Protein AF-A0A7C5CNT9-F1 (afdb_monomer_lite)

Sequence (64 aa):
LALEQPYQCAGSFKSEALGESLFASMQGDDPTALIGLPLIRLCGMLREWGLTLPQASHSGMKRK

Secondary structure (DSSP, 8-state):
--S---TTSGGG--TTTGGGGG-S----S-THHHHT--HHHHHHHHHHTTPPPPP---SS----

pLDDT: mean 85.91, std 14.73, range [45.94, 97.62]

Structure (mmCIF, N/CA/C/O backbone):
data_AF-A0A7C5CNT9-F1
#
_entry.id   AF-A0A7C5CNT9-F1
#
loop_
_atom_site.group_PDB
_atom_site.id
_atom_site.type_symbol
_atom_site.label_atom_id
_atom_site.label_alt_id
_atom_site.label_comp_id
_atom_site.label_asym_id
_atom_site.label_entity_id
_atom_site.label_seq_id
_atom_site.pdbx_PDB_ins_code
_atom_site.Cartn_x
_atom_site.Cartn_y
_atom_site.Cartn_z
_atom_site.occupancy
_atom_site.B_iso_or_equiv
_atom_site.auth_seq_id
_atom_site.auth_comp_id
_atom_site.auth_asym_id
_atom_site.auth_atom_id
_atom_site.pdbx_PDB_model_num
ATOM 1 N N . LEU A 1 1 ? 18.069 9.320 -20.634 1.00 51.47 1 LEU A N 1
ATOM 2 C CA . LEU A 1 1 ? 17.535 9.828 -19.351 1.00 51.47 1 LEU A CA 1
ATOM 3 C C . LEU A 1 1 ? 16.966 8.650 -18.575 1.00 51.47 1 LEU A C 1
ATOM 5 O O . LEU A 1 1 ? 16.190 7.908 -19.161 1.00 51.47 1 LEU A O 1
ATOM 9 N N . ALA A 1 2 ? 17.346 8.466 -17.309 1.00 72.25 2 ALA A N 1
ATOM 10 C CA . ALA A 1 2 ? 16.594 7.598 -16.402 1.00 72.25 2 ALA A CA 1
ATOM 11 C C . ALA A 1 2 ? 15.370 8.390 -15.920 1.00 72.25 2 ALA A C 1
ATOM 13 O O . ALA A 1 2 ? 15.538 9.426 -15.280 1.00 72.25 2 ALA A O 1
ATOM 14 N N . LEU A 1 3 ? 14.167 7.962 -16.310 1.00 82.94 3 LEU A N 1
ATOM 15 C CA . LEU A 1 3 ? 12.922 8.684 -16.014 1.00 82.94 3 LEU A CA 1
ATOM 16 C C . LEU A 1 3 ? 12.446 8.459 -14.567 1.00 82.94 3 LEU A C 1
ATOM 18 O O . LEU A 1 3 ? 11.797 9.327 -13.996 1.00 82.94 3 LEU A O 1
ATOM 22 N N . GLU A 1 4 ? 12.825 7.333 -13.955 1.00 85.81 4 GLU A N 1
ATOM 23 C CA . GLU A 1 4 ? 12.597 7.018 -12.543 1.00 85.81 4 GLU A CA 1
ATOM 24 C C . GLU A 1 4 ? 13.753 6.164 -11.986 1.00 85.81 4 GLU A C 1
ATOM 26 O O . GLU A 1 4 ? 14.410 5.439 -12.733 1.00 85.81 4 GLU A O 1
ATOM 31 N N . GLN A 1 5 ? 14.022 6.260 -10.677 1.00 89.69 5 GLN A N 1
ATOM 32 C CA . GLN A 1 5 ? 15.032 5.462 -9.962 1.00 89.69 5 GLN A CA 1
ATOM 33 C C . GLN A 1 5 ? 14.405 4.773 -8.730 1.00 89.69 5 GLN A C 1
ATOM 35 O O . GLN A 1 5 ? 14.533 5.275 -7.610 1.00 89.69 5 GLN A O 1
ATOM 40 N N . PRO A 1 6 ? 13.700 3.638 -8.899 1.00 91.06 6 PRO A N 1
ATOM 41 C CA . PRO A 1 6 ? 12.975 2.954 -7.824 1.00 91.06 6 PRO A CA 1
ATOM 42 C C . PRO A 1 6 ? 13.870 1.983 -7.027 1.00 91.06 6 PRO A C 1
ATOM 44 O O . PRO A 1 6 ? 13.444 0.903 -6.629 1.00 91.06 6 PRO A O 1
ATOM 47 N N . TYR A 1 7 ? 15.135 2.341 -6.787 1.00 91.44 7 TYR A N 1
ATOM 48 C CA . TYR A 1 7 ? 16.118 1.447 -6.149 1.00 91.44 7 TYR A CA 1
ATOM 49 C C . TYR A 1 7 ? 15.802 1.124 -4.688 1.00 91.44 7 TYR A C 1
ATOM 51 O O . TYR A 1 7 ? 16.269 0.122 -4.158 1.00 91.44 7 TYR A O 1
ATOM 59 N N . GLN A 1 8 ? 15.015 1.981 -4.041 1.00 90.12 8 GLN A N 1
ATOM 60 C CA . GLN A 1 8 ? 14.592 1.828 -2.649 1.00 90.12 8 GLN A CA 1
ATOM 61 C C . GLN A 1 8 ? 13.123 1.398 -2.537 1.00 90.12 8 GLN A C 1
ATOM 63 O O . GLN A 1 8 ? 12.505 1.575 -1.491 1.00 90.12 8 GLN A O 1
ATOM 68 N N . CYS A 1 9 ? 12.555 0.852 -3.612 1.00 89.00 9 CYS A N 1
ATOM 69 C CA . CYS A 1 9 ? 11.180 0.375 -3.656 1.00 89.00 9 CYS A CA 1
ATOM 70 C C . CYS A 1 9 ? 11.167 -1.154 -3.677 1.00 89.00 9 CYS A C 1
ATOM 72 O O . CYS A 1 9 ? 11.905 -1.781 -4.444 1.00 89.00 9 CYS A O 1
ATOM 74 N N . ALA A 1 10 ? 10.301 -1.765 -2.869 1.00 86.31 10 ALA A N 1
ATOM 75 C CA . ALA A 1 10 ? 10.032 -3.192 -2.987 1.00 86.31 10 ALA A CA 1
ATOM 76 C C . ALA A 1 10 ? 9.476 -3.486 -4.392 1.00 86.31 10 ALA A C 1
ATOM 78 O O . ALA A 1 10 ? 8.563 -2.810 -4.854 1.00 86.31 10 ALA A O 1
ATOM 79 N N . GLY A 1 11 ? 10.058 -4.459 -5.098 1.00 87.88 11 GLY A N 1
ATOM 80 C CA . GLY A 1 11 ? 9.654 -4.791 -6.470 1.00 87.88 11 GLY A CA 1
ATOM 81 C C . GLY A 1 11 ? 10.127 -3.811 -7.552 1.00 87.88 11 GLY A C 1
ATOM 82 O O . GLY A 1 11 ? 9.762 -3.989 -8.709 1.00 87.88 11 GLY A O 1
ATOM 83 N N . SER A 1 12 ? 10.953 -2.813 -7.214 1.00 91.81 12 SER A N 1
ATOM 84 C CA . SER A 1 12 ? 11.574 -1.887 -8.177 1.00 91.81 12 SER A CA 1
ATOM 85 C C . SER A 1 12 ? 10.588 -1.107 -9.062 1.00 91.81 12 SER A C 1
ATOM 87 O O . SER A 1 12 ? 10.903 -0.785 -10.205 1.00 91.81 12 SER A O 1
ATOM 89 N N . PHE A 1 13 ? 9.421 -0.747 -8.524 1.00 92.00 13 PHE A N 1
ATOM 90 C CA . PHE A 1 13 ? 8.470 0.176 -9.151 1.00 92.00 13 PHE A CA 1
ATOM 91 C C . PHE A 1 13 ? 7.847 1.109 -8.104 1.00 92.00 13 PHE A C 1
ATOM 93 O O . PHE A 1 13 ? 7.893 0.820 -6.908 1.00 92.00 13 PHE A O 1
ATOM 100 N N . LYS A 1 14 ? 7.246 2.215 -8.557 1.00 90.19 14 LYS A N 1
ATOM 101 C CA . LYS A 1 14 ? 6.389 3.080 -7.733 1.00 90.19 14 LYS A CA 1
ATOM 102 C C . LYS A 1 14 ? 5.002 3.171 -8.343 1.00 90.19 14 LYS A C 1
ATOM 104 O O . LYS A 1 14 ? 4.850 3.677 -9.455 1.00 90.19 14 LYS A O 1
ATOM 109 N N . SER A 1 15 ? 3.998 2.685 -7.623 1.00 90.94 15 SER A N 1
ATOM 110 C CA . SER A 1 15 ? 2.596 2.729 -8.061 1.00 90.94 15 SER A CA 1
ATOM 111 C C . SER A 1 15 ? 2.060 4.149 -8.242 1.00 90.94 15 SER A C 1
ATOM 113 O O . SER A 1 15 ? 1.126 4.363 -8.998 1.00 90.94 15 SER A O 1
ATOM 115 N N . GLU A 1 16 ? 2.655 5.115 -7.551 1.00 90.94 16 GLU A N 1
ATOM 116 C CA . GLU A 1 16 ? 2.279 6.526 -7.541 1.00 90.94 16 GLU A CA 1
ATOM 117 C C . GLU A 1 16 ? 3.011 7.373 -8.598 1.00 90.94 16 GLU A C 1
ATOM 119 O O . GLU A 1 16 ? 2.863 8.595 -8.624 1.00 90.94 16 GLU A O 1
ATOM 124 N N . ALA A 1 17 ? 3.838 6.744 -9.439 1.00 90.00 17 ALA A N 1
ATOM 125 C CA . ALA A 1 17 ? 4.637 7.410 -10.463 1.00 90.00 17 ALA A CA 1
ATOM 126 C C . ALA A 1 17 ? 4.681 6.570 -11.754 1.00 90.00 17 ALA A C 1
ATOM 128 O O . ALA A 1 17 ? 3.664 6.021 -12.174 1.00 90.00 17 ALA A O 1
ATOM 129 N N . LEU A 1 18 ? 5.835 6.472 -12.428 1.00 92.50 18 LEU A N 1
ATOM 130 C CA . LEU A 1 18 ? 5.916 5.796 -13.731 1.00 92.50 18 LEU A CA 1
ATOM 131 C C . LEU A 1 18 ? 5.678 4.286 -13.640 1.00 92.50 18 LEU A C 1
ATOM 133 O O . LEU A 1 18 ? 5.330 3.669 -14.648 1.00 92.50 1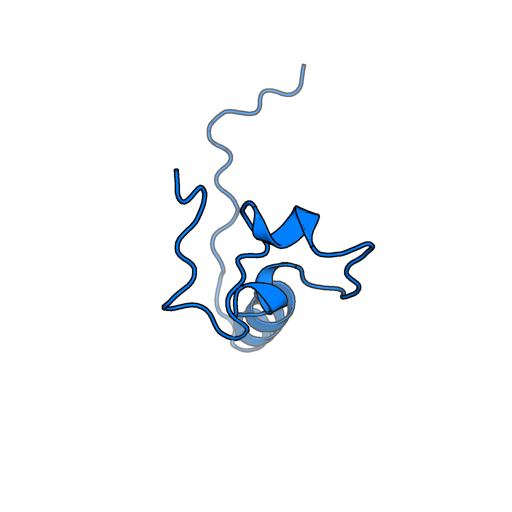8 LEU A O 1
ATOM 137 N N . GLY A 1 19 ? 5.806 3.699 -12.450 1.00 89.69 19 GLY A N 1
ATOM 138 C CA . GLY A 1 19 ? 5.511 2.291 -12.218 1.00 89.69 19 GLY A CA 1
ATOM 139 C C . GLY A 1 19 ? 4.071 1.890 -12.551 1.00 89.69 19 GLY A C 1
ATOM 140 O O . GLY A 1 19 ? 3.876 0.747 -12.948 1.00 89.69 19 GLY A O 1
ATOM 141 N N . GLU A 1 20 ? 3.081 2.795 -12.490 1.00 90.81 20 GLU A N 1
ATOM 142 C CA . GLU A 1 20 ? 1.695 2.488 -12.902 1.00 90.81 20 GLU A CA 1
ATOM 143 C C . GLU A 1 20 ? 1.624 2.016 -14.365 1.00 90.81 20 GLU A C 1
ATOM 145 O O . GLU A 1 20 ? 0.889 1.084 -14.684 1.00 90.81 20 GLU A O 1
ATOM 150 N N . SER A 1 21 ? 2.458 2.585 -15.246 1.00 93.25 21 SER A N 1
ATOM 151 C CA . SER A 1 21 ? 2.484 2.238 -16.677 1.00 93.25 21 SER A CA 1
ATOM 152 C C . SER A 1 21 ? 2.895 0.789 -16.967 1.00 93.25 21 SER A C 1
ATOM 154 O O . SER A 1 21 ? 2.708 0.307 -18.084 1.00 93.25 21 SER A O 1
ATOM 156 N N . LEU A 1 22 ? 3.445 0.088 -15.972 1.00 92.88 22 LEU A N 1
ATOM 157 C CA . LEU A 1 22 ? 3.864 -1.307 -16.084 1.00 92.88 22 LEU A CA 1
ATOM 158 C C . LEU A 1 22 ? 2.701 -2.293 -15.903 1.00 92.88 22 LEU A C 1
ATOM 160 O O . LEU A 1 22 ? 2.864 -3.478 -16.198 1.00 92.88 22 LEU A O 1
ATOM 164 N N . PHE A 1 23 ? 1.540 -1.840 -15.421 1.00 92.00 23 PHE A N 1
ATOM 165 C CA . PHE A 1 23 ? 0.431 -2.711 -15.034 1.00 92.00 23 PHE A CA 1
ATOM 166 C C . PHE A 1 23 ? -0.822 -2.445 -15.870 1.00 92.00 23 PHE A C 1
ATOM 168 O O . PHE A 1 23 ? -1.197 -1.308 -16.129 1.00 92.00 23 PHE A O 1
A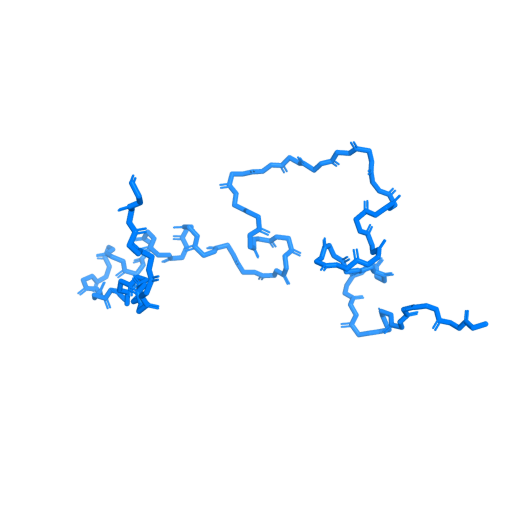TOM 175 N N . ALA A 1 24 ? -1.521 -3.516 -16.254 1.00 95.94 24 ALA A N 1
ATOM 176 C CA . ALA A 1 24 ? -2.811 -3.405 -16.938 1.00 95.94 24 ALA A CA 1
ATOM 177 C C . ALA A 1 24 ? -3.968 -3.096 -15.972 1.00 95.94 24 ALA A C 1
ATOM 179 O O . ALA A 1 24 ? -4.985 -2.537 -16.373 1.00 95.94 24 ALA A O 1
ATOM 180 N N . SER A 1 25 ? -3.842 -3.510 -14.707 1.00 94.19 25 SER A N 1
ATOM 181 C CA . SER A 1 25 ? -4.826 -3.241 -13.660 1.00 94.19 25 SER A CA 1
ATOM 182 C C . SER A 1 25 ? -4.233 -3.490 -12.271 1.00 94.19 25 SER A C 1
ATOM 184 O O . SER A 1 25 ? -3.269 -4.241 -12.128 1.00 94.19 25 SER A O 1
ATOM 186 N N . MET A 1 26 ? -4.847 -2.888 -11.253 1.00 91.12 26 MET A N 1
ATOM 187 C CA . MET A 1 26 ? -4.592 -3.149 -9.836 1.00 91.12 26 MET A CA 1
ATOM 188 C C . MET A 1 26 ? -5.933 -3.457 -9.158 1.00 91.12 26 MET A C 1
ATOM 190 O O . MET A 1 26 ? -6.946 -2.845 -9.499 1.00 91.12 26 MET A O 1
ATOM 194 N N . GLN A 1 27 ? -5.970 -4.428 -8.243 1.00 95.19 27 GLN A N 1
ATOM 195 C CA . GLN A 1 27 ? -7.174 -4.790 -7.486 1.00 95.19 27 GLN A CA 1
ATOM 196 C C . GLN A 1 27 ? -6.892 -4.759 -5.986 1.00 95.19 27 GLN A C 1
ATOM 198 O O . GLN A 1 27 ? -5.877 -5.277 -5.524 1.00 95.19 27 GLN A O 1
ATOM 203 N N . GLY A 1 28 ? -7.824 -4.186 -5.232 1.00 93.44 28 GLY A N 1
ATOM 204 C CA . GLY A 1 28 ? -7.783 -4.116 -3.779 1.00 93.44 28 GLY A CA 1
ATOM 205 C C . GLY A 1 28 ? -8.692 -3.008 -3.264 1.00 93.44 28 GLY A C 1
ATOM 206 O O . GLY A 1 28 ? -8.993 -2.056 -3.981 1.00 93.44 28 GLY A O 1
ATOM 207 N N . ASP A 1 29 ? -9.105 -3.131 -2.008 1.00 94.81 29 ASP A N 1
ATOM 208 C CA . ASP A 1 29 ? -10.065 -2.202 -1.399 1.00 94.81 29 ASP A CA 1
ATOM 209 C C . ASP A 1 29 ? -9.386 -0.970 -0.782 1.00 94.81 29 ASP A C 1
ATOM 211 O O . ASP A 1 29 ? -10.062 -0.057 -0.314 1.00 94.81 29 ASP A O 1
ATOM 215 N N . ASP A 1 30 ? -8.049 -0.950 -0.762 1.00 94.50 30 ASP A N 1
ATOM 216 C CA . ASP A 1 30 ? -7.244 0.121 -0.188 1.00 94.50 30 ASP A CA 1
ATOM 217 C C . ASP A 1 30 ? -5.990 0.401 -1.038 1.00 94.50 30 ASP A C 1
ATOM 219 O O . ASP A 1 30 ? -5.014 -0.350 -0.959 1.00 94.50 30 ASP A O 1
ATOM 223 N N . PRO A 1 31 ? -5.966 1.490 -1.827 1.00 91.62 31 PRO A N 1
ATOM 224 C CA . PRO A 1 31 ? -4.816 1.821 -2.668 1.00 91.62 31 PRO A CA 1
ATOM 225 C C . PRO A 1 31 ? -3.553 2.140 -1.854 1.00 91.62 31 PRO A C 1
ATOM 227 O O . PRO A 1 31 ? -2.439 1.938 -2.332 1.00 91.62 31 PRO A O 1
ATOM 230 N N . THR A 1 32 ? -3.693 2.587 -0.602 1.00 93.31 32 THR A N 1
ATOM 231 C CA . THR A 1 32 ? -2.542 2.913 0.257 1.00 93.31 32 THR A CA 1
ATOM 232 C C . THR A 1 32 ? -1.809 1.666 0.752 1.00 93.31 32 THR A C 1
ATOM 234 O O . THR A 1 32 ? -0.624 1.726 1.088 1.00 93.31 32 THR A O 1
ATOM 237 N N . ALA A 1 33 ? -2.468 0.504 0.686 1.00 94.38 33 ALA A N 1
ATOM 238 C CA . ALA A 1 33 ? -1.842 -0.785 0.944 1.00 94.38 33 ALA A CA 1
ATOM 239 C C . ALA A 1 33 ? -0.684 -1.068 -0.023 1.00 94.38 33 ALA A C 1
ATOM 241 O O . ALA A 1 33 ? 0.336 -1.600 0.407 1.00 94.38 33 ALA A O 1
ATOM 242 N N . LEU A 1 34 ? -0.817 -0.677 -1.297 1.00 92.19 34 LEU A N 1
ATOM 243 C CA . LEU A 1 34 ? 0.213 -0.905 -2.314 1.00 92.19 34 LEU A CA 1
ATOM 244 C C . LEU A 1 34 ? 1.467 -0.055 -2.074 1.00 92.19 34 LEU A C 1
ATOM 246 O O . LEU A 1 34 ? 2.577 -0.508 -2.334 1.00 92.19 34 LEU A O 1
ATOM 250 N N . ILE A 1 35 ? 1.289 1.144 -1.516 1.00 91.06 35 ILE A N 1
ATOM 251 C CA . ILE A 1 35 ? 2.385 2.039 -1.116 1.00 91.06 35 ILE A CA 1
ATOM 252 C C . ILE A 1 35 ? 3.109 1.492 0.129 1.00 91.06 35 ILE A C 1
ATOM 254 O O . ILE A 1 35 ? 4.304 1.722 0.309 1.00 91.06 35 ILE A O 1
ATOM 258 N N . GLY A 1 36 ? 2.400 0.743 0.982 1.00 92.06 36 GLY A N 1
ATOM 259 C CA . GLY A 1 36 ? 2.991 0.005 2.103 1.00 92.06 36 GLY A CA 1
ATOM 260 C C . GLY A 1 36 ? 2.208 0.057 3.415 1.00 92.06 36 GLY A C 1
ATOM 261 O O . GLY A 1 36 ? 2.626 -0.580 4.382 1.00 92.06 36 GLY A O 1
ATOM 262 N N . LEU A 1 37 ? 1.085 0.784 3.489 1.00 95.06 37 LEU A N 1
ATOM 263 C CA . LEU A 1 37 ? 0.271 0.857 4.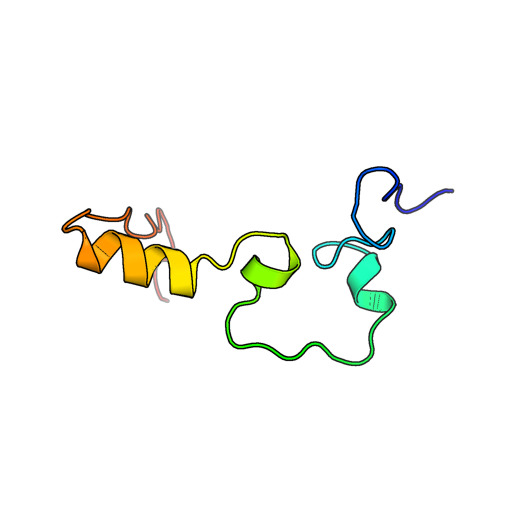705 1.00 95.06 37 LEU A CA 1
ATOM 264 C C . LEU A 1 37 ? -1.222 0.970 4.369 1.00 95.06 37 LEU A C 1
ATOM 266 O O . LEU A 1 37 ? -1.634 2.008 3.862 1.00 95.06 37 LEU A O 1
ATOM 270 N N . PRO A 1 38 ? -2.056 -0.037 4.690 1.00 96.12 38 PRO A N 1
ATOM 271 C CA . PRO A 1 38 ? -3.487 -0.001 4.399 1.00 96.12 38 PRO A CA 1
ATOM 272 C C . PRO A 1 38 ? -4.222 0.948 5.360 1.00 96.12 38 PRO A C 1
ATOM 274 O O . PRO A 1 38 ? -4.694 0.534 6.426 1.00 96.12 38 PRO A O 1
ATOM 277 N N . LEU A 1 39 ? -4.303 2.233 5.012 1.00 95.12 39 LEU A N 1
ATOM 278 C CA . LEU A 1 39 ? -4.890 3.273 5.852 1.00 95.12 39 LEU A CA 1
ATOM 279 C C . LEU A 1 39 ? -6.375 3.065 6.136 1.00 95.12 39 LEU A C 1
ATOM 281 O O . LEU A 1 39 ? -6.802 3.386 7.239 1.00 95.12 39 LEU A O 1
ATOM 285 N N . ILE A 1 40 ? -7.172 2.516 5.220 1.00 94.44 40 ILE A N 1
ATOM 286 C CA . ILE A 1 40 ? -8.599 2.246 5.467 1.00 94.44 40 ILE A CA 1
ATOM 287 C C . ILE A 1 40 ? -8.736 1.254 6.621 1.00 94.44 40 ILE A C 1
ATOM 289 O O . ILE A 1 40 ? -9.448 1.522 7.595 1.00 94.44 40 ILE A O 1
ATOM 293 N N . ARG A 1 41 ? -7.988 0.146 6.556 1.00 95.75 41 ARG A N 1
ATOM 294 C CA . ARG A 1 41 ? -7.954 -0.864 7.622 1.00 95.75 41 ARG A CA 1
ATOM 29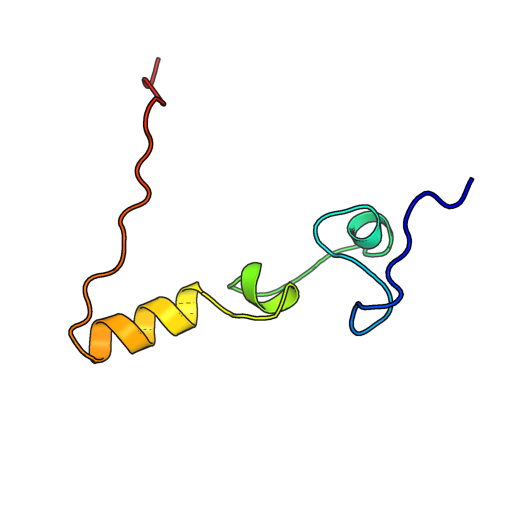5 C C . ARG A 1 41 ? -7.368 -0.295 8.910 1.00 95.75 41 ARG A C 1
ATOM 297 O O . ARG A 1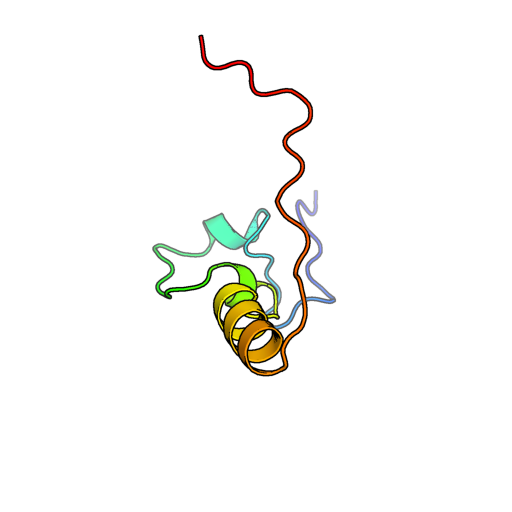 41 ? -7.955 -0.482 9.972 1.00 95.75 41 ARG A O 1
ATOM 304 N N . LEU A 1 42 ? -6.241 0.413 8.825 1.00 95.69 42 LEU A N 1
ATOM 305 C CA . LEU A 1 42 ? -5.597 1.040 9.980 1.00 95.69 42 LEU A CA 1
ATOM 306 C C . LEU A 1 42 ? -6.542 2.006 10.690 1.00 95.69 42 LEU A C 1
ATOM 308 O O . LEU A 1 42 ? -6.693 1.936 11.904 1.00 95.69 42 LEU A O 1
ATOM 312 N N . CYS A 1 43 ? -7.228 2.867 9.944 1.00 95.50 43 CYS A N 1
ATOM 313 C CA . CYS A 1 43 ? -8.203 3.790 10.503 1.00 95.50 43 CYS A CA 1
ATOM 314 C C . CYS A 1 43 ? -9.365 3.051 11.182 1.00 95.50 43 CYS A C 1
ATOM 316 O O . CYS A 1 43 ? -9.893 3.544 12.174 1.00 95.50 43 CYS A O 1
ATOM 318 N N . GLY A 1 44 ? -9.784 1.892 10.663 1.00 95.25 44 GLY A N 1
ATOM 319 C CA . GLY A 1 44 ? -10.744 1.012 11.337 1.00 95.25 44 GLY A CA 1
ATOM 320 C C . GLY A 1 44 ? -10.242 0.582 12.717 1.00 95.25 44 GLY A C 1
ATOM 321 O O . GLY A 1 44 ? -10.876 0.897 13.720 1.00 95.25 44 GLY A O 1
ATOM 322 N N . MET A 1 45 ? -9.047 -0.012 12.769 1.00 97.06 45 MET A N 1
ATOM 323 C CA . MET A 1 45 ? -8.424 -0.480 14.018 1.00 97.06 45 MET A CA 1
ATOM 324 C C . MET A 1 45 ? -8.208 0.654 15.032 1.00 97.06 45 MET A C 1
ATOM 326 O O . MET A 1 45 ? -8.479 0.501 16.218 1.00 97.06 45 MET A O 1
ATOM 330 N N . LEU A 1 46 ? -7.758 1.829 14.579 1.00 96.81 46 LEU A N 1
ATOM 331 C CA . LEU A 1 46 ? -7.539 2.974 15.468 1.00 96.81 46 LEU A CA 1
ATOM 332 C C . LEU A 1 46 ? -8.853 3.492 16.075 1.00 96.81 46 LEU A C 1
ATOM 334 O O . LEU A 1 46 ? -8.882 3.857 17.250 1.00 96.81 46 LEU A O 1
ATOM 338 N N . ARG A 1 47 ? -9.953 3.486 15.311 1.00 95.62 47 ARG A N 1
ATOM 339 C CA . ARG A 1 47 ? -11.280 3.853 15.835 1.00 95.62 47 ARG A CA 1
ATOM 340 C C . ARG A 1 47 ? -11.784 2.849 16.868 1.00 95.62 47 ARG A C 1
ATOM 342 O O . ARG A 1 47 ? -12.378 3.272 17.854 1.00 95.62 47 ARG A O 1
ATOM 349 N N . GLU A 1 48 ? -11.518 1.555 16.682 1.00 97.62 48 GLU A N 1
ATOM 350 C CA . GLU A 1 48 ? -11.832 0.518 17.680 1.00 97.62 48 GLU A CA 1
ATOM 351 C C . GLU A 1 48 ? -11.096 0.758 19.006 1.00 97.62 48 GLU A C 1
ATOM 353 O O . GLU A 1 48 ? -11.608 0.426 20.071 1.00 97.62 48 GLU A O 1
ATOM 358 N N . TRP A 1 49 ? -9.925 1.398 18.958 1.00 97.50 49 TRP A N 1
ATOM 359 C CA . TRP A 1 49 ? -9.151 1.794 20.139 1.00 97.50 49 TRP A CA 1
ATOM 360 C C . TRP A 1 49 ? -9.567 3.158 20.714 1.00 97.50 49 TRP A C 1
ATOM 362 O O . TRP A 1 49 ? -8.899 3.692 21.597 1.00 97.50 49 TRP A O 1
ATOM 372 N N . GLY A 1 50 ? -10.661 3.745 20.221 1.00 96.75 50 GLY A N 1
ATOM 373 C CA . GLY A 1 50 ? -11.178 5.031 20.690 1.00 96.75 50 GLY A CA 1
ATOM 374 C C . GLY A 1 50 ? -10.357 6.240 20.238 1.00 96.75 50 GLY A C 1
ATOM 375 O O . GLY A 1 50 ? -10.510 7.323 20.801 1.00 96.75 50 GLY A O 1
ATOM 376 N N . LEU A 1 51 ? -9.485 6.086 19.234 1.00 96.62 51 LEU A N 1
ATOM 377 C CA . LEU A 1 51 ? -8.678 7.189 18.717 1.00 96.62 51 LEU A CA 1
ATOM 378 C C . LEU A 1 51 ? -9.459 8.002 17.680 1.00 96.62 51 LEU A C 1
ATOM 380 O O . LEU A 1 51 ? -9.974 7.475 16.689 1.00 96.62 51 LEU A O 1
ATOM 384 N N . THR A 1 52 ? -9.491 9.319 17.880 1.00 93.00 52 THR A N 1
ATOM 385 C CA . THR A 1 52 ? -10.023 10.269 16.899 1.00 93.00 52 THR A CA 1
ATOM 386 C C . THR A 1 52 ? -8.994 10.504 15.803 1.00 93.00 52 THR A C 1
ATOM 388 O O . THR A 1 52 ? -7.865 10.915 16.069 1.00 93.00 52 THR A O 1
ATOM 391 N N . LEU A 1 53 ? -9.392 10.275 14.556 1.00 90.62 53 LEU A N 1
ATOM 392 C CA . LEU A 1 53 ? -8.529 10.468 13.395 1.00 90.62 53 LEU A CA 1
ATOM 393 C C . LEU A 1 53 ? -8.719 11.866 12.796 1.00 90.62 53 LEU A C 1
ATOM 395 O O . LEU A 1 53 ? -9.842 12.381 12.825 1.00 90.62 53 LEU A O 1
ATOM 399 N N . PRO A 1 54 ? -7.665 12.468 12.213 1.00 86.69 54 PRO A N 1
ATOM 400 C CA . PRO A 1 54 ? -7.790 13.727 11.496 1.00 86.69 54 PR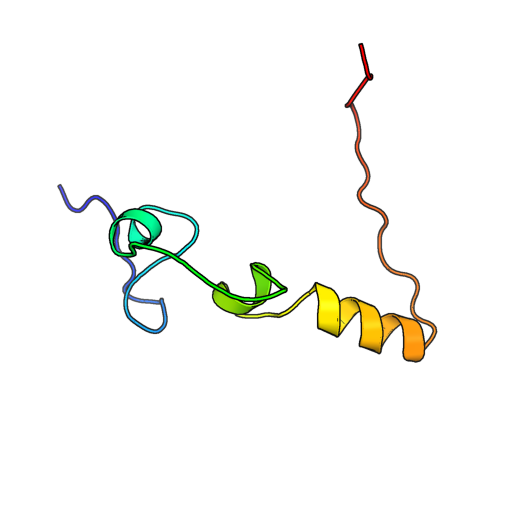O A CA 1
ATOM 401 C C . PRO A 1 54 ? -8.860 13.610 10.410 1.00 86.69 54 PRO A C 1
ATOM 403 O O . PRO A 1 54 ? -8.821 12.707 9.574 1.00 86.69 54 PRO A O 1
ATOM 406 N N . GLN A 1 55 ? -9.821 14.531 10.407 1.00 73.50 55 GLN A N 1
ATOM 407 C CA . GLN A 1 55 ? -10.666 14.707 9.234 1.00 73.50 55 GLN A CA 1
ATOM 408 C C . GLN A 1 55 ? -9.828 15.377 8.150 1.00 73.50 55 GLN A C 1
ATOM 410 O O . GLN A 1 55 ? -9.005 16.239 8.459 1.00 73.50 55 GLN A O 1
ATOM 415 N N . ALA A 1 56 ? -10.025 14.988 6.890 1.00 65.12 56 ALA A N 1
ATOM 416 C CA . ALA A 1 56 ? -9.380 15.670 5.779 1.00 65.12 56 ALA A CA 1
ATOM 417 C C . ALA A 1 56 ? -9.782 17.150 5.818 1.00 65.12 56 ALA A C 1
ATOM 419 O O . ALA A 1 56 ? -10.909 17.503 5.459 1.00 65.12 56 ALA A O 1
ATOM 420 N N . SER A 1 57 ? -8.875 18.011 6.280 1.00 56.34 57 SER A N 1
ATOM 421 C CA . SER A 1 57 ? -9.055 19.453 6.284 1.00 56.34 57 SER A CA 1
ATOM 422 C C . SER A 1 57 ? -8.966 19.933 4.842 1.00 56.34 57 SER A C 1
ATOM 424 O O . SER A 1 57 ? -7.924 20.352 4.348 1.00 56.34 57 SER A O 1
ATOM 426 N N . HIS A 1 58 ? -10.086 19.858 4.128 1.00 54.88 58 HIS A N 1
ATOM 427 C CA . HIS A 1 58 ? -10.228 20.538 2.851 1.00 54.88 58 HIS A CA 1
ATOM 428 C C . HIS A 1 58 ? -10.309 22.040 3.127 1.00 54.88 58 HIS A C 1
ATOM 430 O O . HIS A 1 58 ? -11.386 22.635 3.137 1.00 54.88 58 HIS A O 1
ATOM 436 N N . SER A 1 59 ? -9.159 22.672 3.353 1.00 52.03 59 SER A N 1
ATOM 437 C CA . SER A 1 59 ? -9.026 24.103 3.121 1.00 52.03 59 SER A CA 1
ATOM 438 C C . SER A 1 59 ? -9.189 24.323 1.613 1.00 52.03 59 SER A C 1
ATOM 440 O O . SER A 1 59 ? -8.245 24.142 0.851 1.00 52.03 59 SER A O 1
ATOM 442 N N . GLY A 1 60 ? -10.410 24.632 1.157 1.00 56.19 60 GLY A N 1
ATOM 443 C CA . GLY A 1 60 ? -10.597 25.316 -0.129 1.00 56.19 60 GLY A CA 1
ATOM 444 C C . GLY A 1 60 ? -11.315 24.613 -1.289 1.00 56.19 60 GLY A C 1
ATOM 445 O O . GLY A 1 60 ? -11.196 25.114 -2.402 1.00 56.19 60 GLY A O 1
ATOM 446 N N . MET A 1 61 ? -12.116 23.556 -1.106 1.00 55.12 61 MET A N 1
ATOM 447 C CA . MET A 1 61 ? -13.018 23.104 -2.188 1.00 55.12 61 MET A CA 1
ATOM 448 C C . MET A 1 61 ? -14.405 23.744 -2.033 1.00 55.12 61 MET A C 1
ATOM 450 O O . MET A 1 61 ? -15.331 23.137 -1.491 1.00 55.12 61 MET A O 1
ATOM 454 N N . LYS A 1 62 ? -14.565 24.993 -2.495 1.00 47.91 62 LYS A N 1
ATOM 455 C CA . LYS A 1 62 ? -15.908 25.540 -2.738 1.00 47.91 62 LYS A CA 1
ATOM 456 C C . LYS A 1 62 ? -16.548 24.688 -3.832 1.00 47.91 62 LYS A C 1
ATOM 458 O O . LYS A 1 62 ? -16.093 24.722 -4.972 1.00 47.91 62 LYS A O 1
ATOM 463 N N . ARG A 1 63 ? -17.590 23.927 -3.489 1.00 51.44 63 ARG A N 1
ATOM 464 C CA . ARG A 1 63 ? -18.495 23.367 -4.498 1.00 51.44 63 ARG A CA 1
ATOM 465 C C . ARG A 1 63 ? -19.041 24.548 -5.309 1.00 51.44 63 ARG A C 1
ATOM 467 O O . ARG A 1 63 ? -19.578 25.481 -4.711 1.00 51.44 63 ARG A O 1
ATOM 474 N N . LYS A 1 64 ? -18.789 24.550 -6.619 1.00 45.94 64 LYS A N 1
ATOM 475 C CA . LYS A 1 64 ? -19.549 25.381 -7.557 1.00 45.94 64 LYS A CA 1
ATOM 476 C C . LYS A 1 64 ? -20.973 24.857 -7.650 1.00 45.94 64 LYS A C 1
ATOM 478 O O . LYS A 1 64 ? -21.133 23.622 -7.527 1.00 45.94 64 LYS A O 1
#

Radius of gyration: 16.37 Å; chains: 1; bounding box: 37×30×40 Å

Foldseek 3Di:
DPPDAQVVPDVSADCVPPRVVVDPDDDDPAPVVNVPDRVVVVVVVCVVVVDDDDDPPPPDDDDD